Protein AF-F8VZC4-F1 (afdb_monomer_lite)

Structure (mmCIF, N/CA/C/O backbone):
data_AF-F8VZC4-F1
#
_entry.id   AF-F8VZC4-F1
#
loop_
_atom_site.group_PDB
_atom_site.id
_atom_site.type_symbol
_atom_site.label_atom_id
_atom_site.label_alt_id
_atom_site.label_comp_id
_atom_site.label_asym_id
_atom_site.label_entity_id
_atom_site.label_seq_id
_atom_site.pdbx_PDB_ins_code
_atom_site.Cartn_x
_atom_site.Cartn_y
_atom_site.Cartn_z
_atom_site.occupancy
_atom_site.B_iso_or_equiv
_atom_site.auth_seq_id
_atom_site.auth_comp_id
_atom_site.auth_asym_id
_atom_site.auth_atom_id
_atom_site.pdbx_PDB_model_num
ATOM 1 N N . MET A 1 1 ? -4.313 6.399 -4.080 1.00 71.44 1 MET A N 1
ATOM 2 C CA . MET A 1 1 ? -3.534 6.620 -2.835 1.00 71.44 1 MET A CA 1
ATOM 3 C C . MET A 1 1 ? -4.436 6.344 -1.630 1.00 71.44 1 MET A C 1
ATOM 5 O O . MET A 1 1 ? -4.923 7.281 -1.022 1.00 71.44 1 MET A O 1
ATOM 9 N N . HIS A 1 2 ? -4.710 5.074 -1.298 1.00 87.50 2 HIS A N 1
ATOM 10 C CA . HIS A 1 2 ? -5.772 4.744 -0.321 1.00 87.50 2 HIS A CA 1
ATOM 11 C C . HIS A 1 2 ? -5.407 5.179 1.106 1.00 87.50 2 HIS A C 1
ATOM 13 O O . HIS A 1 2 ? -6.259 5.636 1.854 1.00 87.50 2 HIS A O 1
ATOM 19 N N . TYR A 1 3 ? -4.126 5.064 1.472 1.00 90.94 3 TYR A N 1
ATOM 20 C CA . TYR A 1 3 ? -3.647 5.438 2.803 1.00 90.94 3 TYR A CA 1
ATOM 21 C C . TYR A 1 3 ? -3.696 6.951 3.055 1.00 90.94 3 TYR A C 1
ATOM 23 O O . TYR A 1 3 ? -4.104 7.369 4.131 1.00 90.94 3 TYR A O 1
ATOM 31 N N . LEU A 1 4 ? -3.312 7.771 2.071 1.00 92.69 4 LEU A N 1
ATOM 32 C CA . LEU A 1 4 ? -3.324 9.226 2.244 1.00 92.69 4 LEU A CA 1
ATOM 33 C C . LEU A 1 4 ? -4.744 9.780 2.327 1.00 92.69 4 LEU A C 1
ATOM 35 O O . LEU A 1 4 ? -5.008 10.597 3.196 1.00 92.69 4 LEU A O 1
ATOM 39 N N . ASP A 1 5 ? -5.653 9.284 1.485 1.00 93.00 5 ASP A N 1
ATOM 40 C CA . ASP A 1 5 ? -7.068 9.648 1.576 1.00 93.00 5 ASP A CA 1
ATOM 41 C C . ASP A 1 5 ? -7.674 9.218 2.924 1.00 93.00 5 ASP A C 1
ATOM 43 O O . ASP A 1 5 ? -8.381 9.993 3.563 1.00 93.00 5 ASP A O 1
ATOM 47 N N . PHE A 1 6 ? -7.342 8.014 3.409 1.00 91.19 6 PHE A N 1
ATOM 48 C CA . PHE A 1 6 ? -7.753 7.580 4.744 1.00 91.19 6 PHE A CA 1
ATOM 49 C C . PHE A 1 6 ? -7.259 8.550 5.825 1.00 91.19 6 PHE A C 1
ATOM 51 O O . PHE A 1 6 ? -8.034 8.936 6.696 1.00 91.19 6 PHE A O 1
ATOM 58 N N . CYS A 1 7 ? -5.991 8.952 5.767 1.00 93.94 7 CYS A N 1
ATOM 59 C CA . CYS A 1 7 ? -5.410 9.914 6.697 1.00 93.94 7 CYS A CA 1
ATOM 60 C C . CYS A 1 7 ? -6.133 11.266 6.658 1.00 93.94 7 CYS A C 1
ATOM 62 O O . CYS A 1 7 ? -6.496 11.779 7.710 1.00 93.94 7 CYS A O 1
ATOM 64 N N . GLU A 1 8 ? -6.413 11.793 5.467 1.00 94.75 8 GLU A N 1
ATOM 65 C CA . GLU A 1 8 ? -7.144 13.051 5.280 1.00 94.75 8 GLU A CA 1
ATOM 66 C C . GLU A 1 8 ? -8.571 12.982 5.847 1.00 94.75 8 GLU A C 1
ATOM 68 O O . GLU A 1 8 ? -8.963 13.834 6.640 1.00 94.75 8 GLU A O 1
ATOM 73 N N . LYS A 1 9 ? -9.329 11.922 5.534 1.00 93.56 9 LYS A N 1
ATOM 74 C CA . LYS A 1 9 ? -10.706 11.731 6.033 1.00 93.56 9 LYS A CA 1
ATOM 75 C C . LYS A 1 9 ? -10.797 11.548 7.550 1.00 93.56 9 LYS A C 1
ATOM 77 O O . LYS A 1 9 ? -11.857 11.787 8.119 1.00 93.56 9 LYS A O 1
ATOM 82 N N . ASN A 1 10 ? -9.723 11.089 8.190 1.00 93.75 10 ASN A N 1
ATOM 83 C CA . ASN A 1 10 ? -9.668 10.839 9.633 1.00 93.75 10 ASN A CA 1
ATOM 84 C C . ASN A 1 10 ? -8.838 11.896 10.382 1.00 93.75 10 ASN A C 1
ATOM 86 O O . ASN A 1 10 ? -8.439 11.639 11.516 1.00 93.75 10 ASN A O 1
ATOM 90 N N . ASP A 1 11 ? -8.528 13.033 9.746 1.00 94.62 11 ASP A N 1
ATOM 91 C CA . ASP A 1 11 ? -7.707 14.121 10.307 1.00 94.62 11 ASP A CA 1
ATOM 92 C C . ASP A 1 11 ? -6.413 13.616 10.981 1.00 94.62 11 ASP A C 1
ATOM 94 O O . ASP A 1 11 ? -6.015 14.008 12.076 1.00 94.62 11 ASP A O 1
ATOM 98 N N . THR A 1 12 ? -5.777 12.635 10.339 1.00 94.81 12 THR A N 1
ATOM 99 C CA . THR A 1 12 ? -4.601 11.936 10.856 1.00 94.81 12 THR A CA 1
ATOM 100 C C . THR A 1 12 ? -3.402 12.243 9.978 1.00 94.81 12 THR A C 1
ATOM 102 O O . THR A 1 12 ? -3.445 12.059 8.763 1.00 94.81 12 THR A O 1
ATOM 105 N N . GLN A 1 13 ? -2.278 12.633 10.581 1.00 95.56 13 GLN A N 1
ATOM 106 C CA . GLN A 1 13 ? -1.059 12.877 9.819 1.00 95.56 13 GLN A CA 1
ATOM 107 C C . GLN A 1 13 ? -0.503 11.561 9.236 1.00 95.56 13 GLN A C 1
ATOM 109 O O . GLN A 1 13 ? -0.228 10.621 9.991 1.00 95.56 13 GLN A O 1
ATOM 114 N N . PRO A 1 14 ? -0.303 11.463 7.908 1.00 95.38 14 PRO A N 1
ATOM 115 C CA . PRO A 1 14 ? 0.244 10.259 7.303 1.00 95.38 14 PRO A CA 1
ATOM 116 C C . PRO A 1 14 ? 1.706 10.068 7.702 1.00 95.38 14 PRO A C 1
ATOM 118 O O . PRO A 1 14 ? 2.512 11.000 7.680 1.00 95.38 14 PRO A O 1
ATOM 121 N N . VAL A 1 15 ? 2.074 8.827 8.016 1.00 96.31 15 VAL A N 1
ATOM 122 C CA . VAL A 1 15 ? 3.475 8.471 8.239 1.00 96.31 15 VAL A CA 1
ATOM 123 C C . VAL A 1 15 ? 4.205 8.306 6.907 1.00 96.31 15 VAL A C 1
ATOM 125 O O . VAL A 1 15 ? 3.606 8.048 5.862 1.00 96.31 15 VAL A O 1
ATOM 128 N N . ASN A 1 16 ? 5.534 8.409 6.939 1.00 95.94 16 ASN A N 1
ATOM 129 C CA . ASN A 1 16 ? 6.348 8.173 5.751 1.00 95.94 16 ASN A CA 1
ATOM 130 C C . ASN A 1 16 ? 6.269 6.706 5.270 1.00 95.94 16 ASN A C 1
ATOM 132 O O . ASN A 1 16 ? 5.867 5.797 6.001 1.00 95.94 16 ASN A O 1
ATOM 136 N N . ALA A 1 17 ? 6.721 6.461 4.037 1.00 93.12 17 ALA A N 1
ATOM 137 C CA . ALA A 1 17 ? 6.654 5.139 3.412 1.00 93.12 17 ALA A CA 1
ATOM 138 C C . ALA A 1 17 ? 7.385 4.037 4.205 1.00 93.12 17 ALA A C 1
ATOM 140 O O . ALA A 1 17 ? 6.922 2.896 4.245 1.00 93.12 17 ALA A O 1
ATOM 141 N N . ALA A 1 18 ? 8.505 4.363 4.861 1.00 95.44 18 ALA A N 1
ATOM 142 C CA . ALA A 1 18 ? 9.277 3.395 5.638 1.00 95.44 18 ALA A CA 1
ATOM 143 C C . ALA A 1 18 ? 8.537 2.976 6.918 1.00 95.44 18 ALA A C 1
ATOM 145 O O . ALA A 1 18 ? 8.442 1.785 7.220 1.00 95.44 18 ALA A O 1
ATOM 146 N N . SER A 1 19 ? 7.973 3.943 7.643 1.00 97.06 19 SER A N 1
ATOM 147 C CA . SER A 1 19 ? 7.150 3.707 8.830 1.00 97.06 19 SER A CA 1
ATOM 148 C C . SER A 1 19 ? 5.879 2.942 8.475 1.00 97.06 19 SER A C 1
ATOM 150 O O . SER A 1 19 ? 5.569 1.948 9.128 1.00 97.06 19 SER A O 1
ATOM 152 N N . PHE A 1 20 ? 5.201 3.318 7.387 1.00 95.38 20 PHE A N 1
ATOM 153 C CA . PHE A 1 20 ? 4.039 2.580 6.891 1.00 95.38 20 PHE A CA 1
ATOM 154 C C . PHE A 1 20 ? 4.393 1.120 6.567 1.00 95.38 20 PHE A C 1
ATOM 156 O O . PHE A 1 20 ? 3.672 0.199 6.948 1.00 95.38 20 PHE A O 1
ATOM 163 N N . GLY A 1 21 ? 5.549 0.893 5.934 1.00 95.00 21 GLY A N 1
ATOM 164 C CA . GLY A 1 21 ? 6.064 -0.445 5.644 1.00 95.00 21 GLY A CA 1
ATOM 165 C C . GLY A 1 21 ? 6.300 -1.310 6.888 1.00 95.00 21 GLY A C 1
ATOM 166 O O . GLY A 1 21 ? 6.139 -2.527 6.815 1.00 95.00 21 GLY A O 1
ATOM 167 N N . LYS A 1 22 ? 6.638 -0.713 8.039 1.00 96.12 22 LYS A N 1
ATOM 168 C CA . LYS A 1 22 ? 6.723 -1.439 9.319 1.00 96.12 22 LYS A CA 1
ATOM 169 C C . LYS A 1 22 ? 5.334 -1.802 9.846 1.00 96.12 22 LYS A C 1
ATOM 171 O O . LYS A 1 22 ? 5.107 -2.962 10.179 1.00 96.12 22 LYS A O 1
ATOM 176 N N . ILE A 1 23 ? 4.408 -0.841 9.858 1.00 95.38 23 ILE A N 1
ATOM 177 C CA . ILE A 1 23 ? 3.036 -1.026 10.363 1.00 95.38 23 ILE A CA 1
ATOM 178 C C . ILE A 1 23 ? 2.316 -2.132 9.585 1.00 95.38 23 ILE A C 1
ATOM 180 O O . ILE A 1 23 ? 1.763 -3.054 10.181 1.00 95.38 23 ILE A O 1
ATOM 184 N N . ILE A 1 24 ? 2.369 -2.099 8.249 1.00 94.88 24 ILE A N 1
ATOM 185 C CA . ILE A 1 24 ? 1.645 -3.077 7.427 1.00 94.88 24 ILE A CA 1
ATOM 186 C C . ILE A 1 24 ? 2.176 -4.506 7.613 1.00 94.88 24 ILE A C 1
ATOM 188 O O . ILE A 1 24 ? 1.400 -5.455 7.584 1.00 94.88 24 ILE A O 1
ATOM 192 N N . ARG A 1 25 ? 3.478 -4.678 7.871 1.00 95.06 25 ARG A N 1
ATOM 193 C CA . ARG A 1 25 ? 4.067 -5.997 8.159 1.00 95.06 25 ARG A CA 1
ATOM 194 C C . ARG A 1 25 ? 3.689 -6.521 9.540 1.00 95.06 25 ARG A C 1
ATOM 196 O O . ARG A 1 25 ? 3.528 -7.724 9.694 1.00 95.06 25 ARG A O 1
ATOM 203 N N . GLN A 1 26 ? 3.543 -5.635 10.525 1.00 96.06 26 GLN A N 1
ATOM 204 C CA . GLN A 1 26 ? 3.046 -6.013 11.849 1.00 96.06 26 GLN A CA 1
ATOM 205 C C . GLN A 1 26 ? 1.573 -6.434 11.786 1.00 96.06 26 GLN A C 1
ATOM 207 O O . GLN A 1 26 ? 1.198 -7.435 12.389 1.00 96.06 26 GLN A O 1
ATOM 212 N N . GLN A 1 27 ? 0.753 -5.710 11.017 1.00 95.62 27 GLN A N 1
ATOM 213 C CA . GLN A 1 27 ? -0.680 -5.984 10.908 1.00 95.62 27 GLN A CA 1
ATOM 214 C C . GLN A 1 27 ? -1.009 -7.196 10.022 1.00 95.62 27 GLN A C 1
ATOM 216 O O . GLN A 1 27 ? -2.010 -7.874 10.259 1.00 95.62 27 GLN A O 1
ATOM 221 N N . PHE A 1 28 ? -0.177 -7.481 9.015 1.00 96.00 28 PHE A N 1
ATOM 222 C CA . PHE A 1 28 ? -0.339 -8.607 8.094 1.00 96.00 28 PHE A CA 1
ATOM 223 C C . PHE A 1 28 ? 0.929 -9.477 8.089 1.00 96.00 28 PHE A C 1
ATOM 225 O O . PHE A 1 28 ? 1.761 -9.343 7.194 1.00 96.00 28 PHE A O 1
ATOM 232 N N . PRO A 1 29 ? 1.098 -10.404 9.051 1.00 94.38 29 PRO A N 1
ATOM 233 C CA . PRO A 1 29 ? 2.342 -11.169 9.202 1.00 94.38 29 PRO A CA 1
ATOM 234 C C . PRO A 1 29 ? 2.706 -12.053 8.000 1.00 94.38 29 PRO A C 1
ATOM 236 O O . PRO A 1 29 ? 3.875 -12.346 7.776 1.00 94.38 29 PRO A O 1
ATOM 239 N N . GLN A 1 30 ? 1.710 -12.472 7.213 1.00 94.62 30 GLN A N 1
ATOM 240 C CA . GLN A 1 3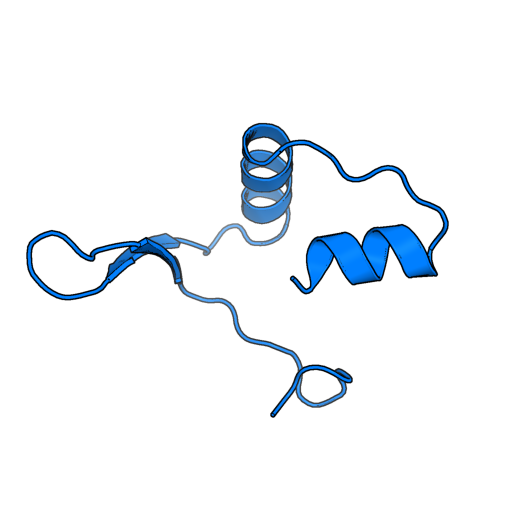0 ? 1.896 -13.316 6.023 1.00 94.62 30 GLN A CA 1
ATOM 241 C C . GLN A 1 30 ? 2.155 -12.504 4.740 1.00 94.62 30 GLN A C 1
ATOM 243 O O . GLN A 1 30 ? 2.321 -13.071 3.659 1.00 94.62 30 GLN A O 1
ATOM 248 N N . LEU A 1 31 ? 2.176 -11.172 4.836 1.00 96.00 31 LEU A N 1
ATOM 249 C CA . LEU A 1 31 ? 2.392 -10.285 3.701 1.00 96.00 31 LEU A CA 1
ATOM 250 C C . LEU A 1 31 ? 3.824 -10.407 3.179 1.00 96.00 31 LEU A C 1
ATOM 252 O O . LEU A 1 31 ? 4.812 -10.259 3.901 1.00 96.00 31 LEU A O 1
ATOM 256 N N . THR A 1 32 ? 3.931 -10.601 1.872 1.00 95.69 32 THR A N 1
ATOM 257 C CA . THR A 1 32 ? 5.207 -10.669 1.157 1.00 95.69 32 THR A CA 1
ATOM 258 C C . THR A 1 32 ? 5.365 -9.467 0.228 1.00 95.69 32 THR A C 1
ATOM 260 O O . THR A 1 32 ? 4.448 -8.665 0.039 1.00 95.69 32 THR A O 1
ATOM 263 N N . THR A 1 33 ? 6.562 -9.279 -0.328 1.00 95.31 33 THR A N 1
ATOM 264 C CA . THR A 1 33 ? 6.854 -8.174 -1.252 1.00 95.31 33 THR A CA 1
ATOM 265 C C . THR A 1 33 ? 7.345 -8.725 -2.576 1.00 95.31 33 THR A C 1
ATOM 267 O O . THR A 1 33 ? 8.236 -9.570 -2.608 1.00 95.31 33 TH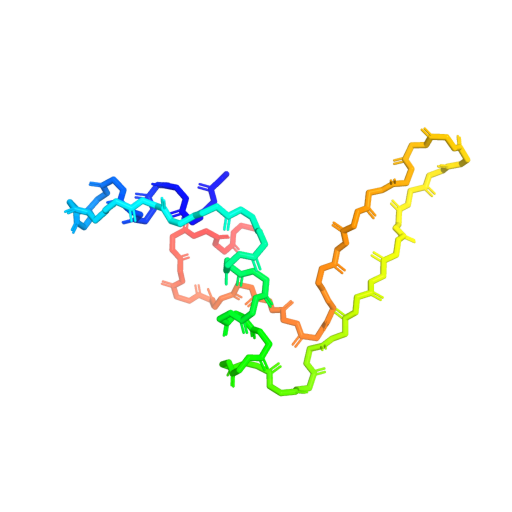R A O 1
ATOM 270 N N . ARG A 1 34 ? 6.779 -8.229 -3.677 1.00 96.38 34 ARG A N 1
ATOM 271 C CA . ARG A 1 34 ? 7.164 -8.601 -5.041 1.00 96.38 34 ARG A CA 1
ATOM 272 C C . ARG A 1 34 ? 7.499 -7.352 -5.844 1.00 96.38 34 ARG A C 1
ATOM 274 O O . ARG A 1 34 ? 6.926 -6.289 -5.614 1.00 96.38 34 ARG A O 1
ATOM 281 N N . ARG A 1 35 ? 8.420 -7.486 -6.799 1.00 97.06 35 ARG A N 1
ATOM 282 C CA . ARG A 1 35 ? 8.667 -6.465 -7.822 1.00 97.06 35 ARG A CA 1
ATOM 283 C C . ARG A 1 35 ? 8.014 -6.918 -9.118 1.00 97.06 35 ARG A C 1
ATOM 285 O O . ARG A 1 35 ? 8.381 -7.968 -9.636 1.00 97.06 35 ARG A O 1
ATOM 292 N N . LEU A 1 36 ? 7.031 -6.164 -9.597 1.00 97.00 36 LEU A N 1
ATOM 293 C CA . LEU A 1 36 ? 6.222 -6.516 -10.768 1.00 97.00 36 LEU A CA 1
ATOM 294 C C . LEU A 1 36 ? 6.306 -5.408 -11.817 1.00 97.00 36 LEU A C 1
ATOM 296 O O . LEU A 1 36 ? 6.405 -4.236 -11.461 1.00 97.00 36 LEU A O 1
ATOM 300 N N . GLY A 1 37 ? 6.270 -5.787 -13.094 1.00 96.69 37 GLY A N 1
ATOM 301 C CA . GLY A 1 37 ? 6.392 -4.887 -14.245 1.00 96.69 37 GLY A CA 1
ATOM 302 C C . GLY A 1 37 ? 7.520 -5.303 -15.190 1.00 96.69 37 GLY A C 1
ATOM 303 O O . GLY A 1 37 ? 8.372 -6.118 -14.834 1.00 96.69 37 GLY A O 1
ATOM 304 N N . THR A 1 38 ? 7.528 -4.742 -16.397 1.00 96.94 38 THR A N 1
ATOM 305 C CA . THR A 1 38 ? 8.549 -5.015 -17.420 1.00 96.94 38 THR A CA 1
ATOM 306 C C . THR A 1 38 ? 9.923 -4.468 -17.018 1.00 96.94 38 THR A C 1
ATOM 308 O O . THR A 1 38 ? 10.063 -3.703 -16.056 1.00 96.94 38 THR A O 1
ATOM 311 N N . ARG A 1 39 ? 10.972 -4.873 -17.746 1.00 95.50 39 ARG A N 1
ATOM 312 C CA . ARG A 1 39 ? 12.348 -4.408 -17.513 1.00 95.50 39 ARG A CA 1
ATOM 313 C C . ARG A 1 39 ? 12.392 -2.874 -17.492 1.00 95.50 39 ARG A C 1
ATOM 315 O O . ARG A 1 39 ? 11.989 -2.230 -18.451 1.00 95.50 39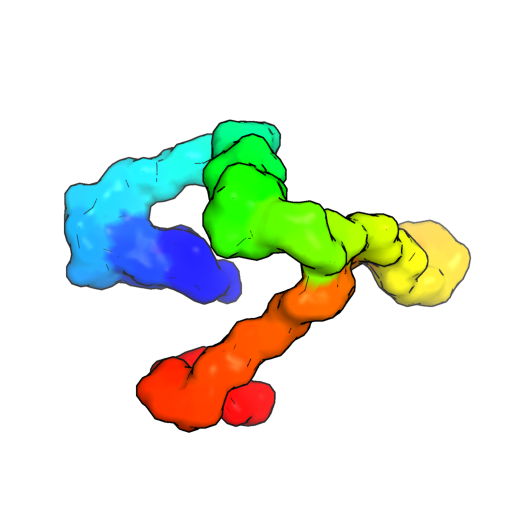 ARG A O 1
ATOM 322 N N . GLY A 1 40 ? 12.886 -2.304 -16.392 1.00 95.94 40 GLY A N 1
ATOM 323 C CA . GLY A 1 40 ? 12.981 -0.851 -16.194 1.00 95.94 40 GLY A CA 1
ATOM 324 C C . GLY A 1 40 ? 11.715 -0.173 -15.652 1.00 95.94 40 GLY A C 1
ATOM 325 O O . GLY A 1 40 ? 11.786 0.987 -15.273 1.00 95.94 40 GLY A O 1
ATOM 326 N N . GLN A 1 41 ? 10.587 -0.884 -15.551 1.00 95.38 41 GLN A N 1
ATOM 327 C CA . GLN A 1 41 ? 9.301 -0.350 -15.070 1.00 95.38 41 GLN A CA 1
ATOM 328 C C . GLN A 1 41 ? 8.769 -1.091 -13.834 1.00 95.38 41 GLN A C 1
ATOM 330 O O . GLN A 1 41 ? 7.609 -0.937 -13.451 1.00 95.38 41 GLN A O 1
ATOM 335 N N . SER A 1 42 ? 9.598 -1.923 -13.197 1.00 97.50 42 SER A N 1
ATOM 336 C CA . SER A 1 42 ? 9.159 -2.735 -12.065 1.00 97.50 42 SER A CA 1
ATOM 337 C C . SER A 1 42 ? 8.905 -1.892 -10.812 1.00 97.50 42 SER A C 1
ATOM 339 O O . SER A 1 42 ? 9.808 -1.207 -10.323 1.00 97.50 42 SER A O 1
ATOM 341 N N . LYS A 1 43 ? 7.710 -2.018 -10.234 1.00 96.00 43 LYS A N 1
ATOM 342 C CA . LYS A 1 43 ? 7.292 -1.369 -8.984 1.00 96.00 43 LYS A CA 1
ATOM 343 C C . LYS A 1 43 ? 7.223 -2.377 -7.843 1.00 96.00 43 LYS A C 1
ATOM 345 O O . LYS A 1 43 ? 7.151 -3.584 -8.072 1.00 96.00 43 LYS A O 1
ATOM 350 N N . TYR A 1 44 ? 7.271 -1.885 -6.609 1.00 95.69 44 TYR A N 1
ATOM 351 C CA . TYR A 1 44 ? 7.072 -2.710 -5.420 1.00 95.69 44 TYR A CA 1
ATOM 352 C C . TYR A 1 44 ? 5.583 -2.917 -5.159 1.00 95.69 44 TYR A C 1
ATOM 354 O O . TYR A 1 44 ? 4.812 -1.961 -5.161 1.00 95.69 44 TYR A O 1
ATOM 362 N N . HIS A 1 45 ? 5.205 -4.163 -4.898 1.00 95.81 45 HIS A N 1
ATOM 363 C CA . HIS A 1 45 ? 3.852 -4.565 -4.544 1.00 95.81 45 HIS A CA 1
ATOM 364 C C . HIS A 1 45 ? 3.874 -5.393 -3.266 1.00 95.81 45 HIS A C 1
ATOM 366 O O . HIS A 1 45 ? 4.751 -6.241 -3.067 1.00 95.81 45 HIS A O 1
ATOM 372 N N . TYR A 1 46 ? 2.875 -5.170 -2.423 1.00 96.00 46 TYR A N 1
ATOM 373 C CA . TYR A 1 46 ? 2.542 -6.088 -1.347 1.00 96.00 46 TYR A CA 1
ATOM 374 C C . TYR A 1 46 ? 1.711 -7.243 -1.904 1.00 96.00 46 TYR A C 1
ATOM 376 O O . TYR A 1 46 ? 0.820 -7.028 -2.722 1.00 96.00 46 TYR A O 1
ATOM 384 N N . TYR A 1 47 ? 2.033 -8.466 -1.491 1.00 96.06 47 TYR A N 1
ATOM 385 C CA . TYR A 1 47 ? 1.383 -9.691 -1.947 1.00 96.06 47 TYR A CA 1
ATOM 386 C C . TYR A 1 47 ? 0.824 -10.470 -0.753 1.00 96.06 47 TYR A C 1
ATOM 388 O O . TYR A 1 47 ? 1.442 -10.495 0.313 1.00 96.06 47 TYR A O 1
ATOM 396 N N . GLY A 1 48 ? -0.339 -11.097 -0.942 1.00 93.94 48 GLY A N 1
ATOM 397 C CA . GLY A 1 48 ? -1.101 -11.739 0.137 1.00 93.94 48 GLY A CA 1
ATOM 398 C C . GLY A 1 48 ? -2.085 -10.804 0.848 1.00 93.94 48 GLY A C 1
ATOM 399 O O . GLY A 1 48 ? -2.543 -11.123 1.939 1.00 93.94 48 GLY A O 1
ATOM 400 N N . ILE A 1 49 ? -2.403 -9.652 0.247 1.00 94.12 49 ILE A N 1
ATOM 401 C CA . ILE A 1 49 ? -3.453 -8.738 0.708 1.00 94.12 49 ILE A CA 1
ATOM 402 C C . ILE A 1 49 ? -4.323 -8.301 -0.470 1.00 94.12 49 ILE A C 1
ATOM 404 O O . ILE A 1 49 ? -3.839 -8.200 -1.598 1.00 94.12 49 ILE A O 1
ATOM 408 N N . ALA A 1 50 ? -5.593 -8.026 -0.190 1.00 92.94 50 ALA A N 1
ATOM 409 C CA . ALA A 1 50 ? -6.566 -7.509 -1.143 1.00 92.94 50 ALA A CA 1
ATOM 410 C C . ALA A 1 50 ? -7.464 -6.475 -0.454 1.00 92.94 50 ALA A C 1
ATOM 412 O O . ALA A 1 50 ? -7.528 -6.410 0.779 1.00 92.94 50 ALA A O 1
ATOM 413 N N . VA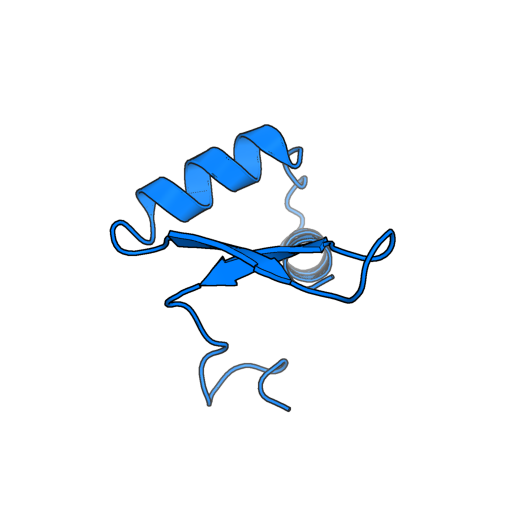L A 1 51 ? -8.143 -5.654 -1.251 1.00 92.88 51 VAL A N 1
ATOM 414 C CA . VAL A 1 51 ? -9.171 -4.750 -0.734 1.00 92.88 51 VAL A CA 1
ATOM 415 C C . VAL A 1 51 ? -10.373 -5.584 -0.275 1.00 92.88 51 VAL A C 1
ATOM 417 O O . VAL A 1 51 ? -10.704 -6.591 -0.894 1.00 92.88 51 VAL A O 1
ATOM 420 N N . LYS A 1 52 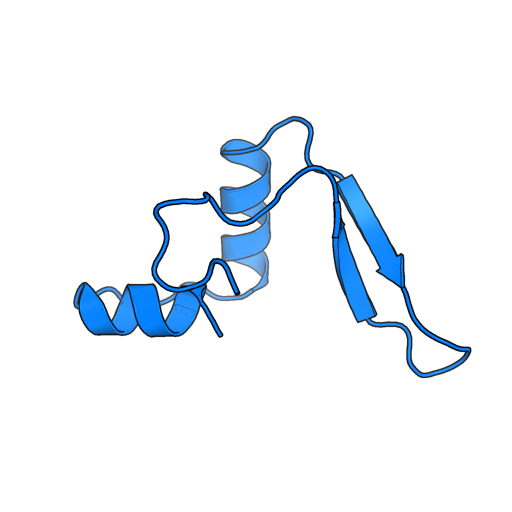? -11.002 -5.198 0.840 1.00 92.94 52 LYS A N 1
ATOM 421 C CA . LYS A 1 52 ? -12.227 -5.851 1.329 1.00 92.94 52 LYS A CA 1
ATOM 422 C C . LYS A 1 52 ? -13.403 -5.526 0.411 1.00 92.94 52 LYS A C 1
ATOM 424 O O . LYS A 1 52 ? -13.533 -4.370 0.031 1.00 92.94 52 LYS A O 1
ATOM 429 N N . GLU A 1 53 ? -14.301 -6.487 0.198 1.00 94.56 53 GLU A N 1
ATOM 430 C CA . GLU A 1 53 ? -15.497 -6.328 -0.653 1.00 94.56 53 GLU A CA 1
ATOM 431 C C . GLU A 1 53 ? -16.385 -5.149 -0.244 1.00 94.56 53 GLU A C 1
ATOM 433 O O . GLU A 1 53 ? -16.922 -4.423 -1.069 1.00 94.56 53 GLU A O 1
ATOM 438 N N . SER A 1 54 ? -16.487 -4.904 1.062 1.00 94.25 54 SER A N 1
ATOM 439 C CA . SER A 1 54 ? -17.271 -3.806 1.630 1.00 94.25 54 SER A CA 1
ATOM 440 C C . SER A 1 54 ? -16.584 -2.436 1.548 1.00 94.25 54 SER A C 1
ATOM 442 O O . SER A 1 54 ? -17.070 -1.466 2.129 1.00 94.25 54 SER A O 1
ATOM 444 N N . SER A 1 55 ? -15.384 -2.353 0.978 1.00 90.44 55 SER A N 1
ATOM 445 C CA . SER A 1 55 ? -14.620 -1.112 0.925 1.00 90.44 55 SER A CA 1
ATOM 446 C C . SER A 1 55 ? -15.082 -0.249 -0.241 1.00 90.44 55 SER A C 1
ATOM 448 O O . SER A 1 55 ? -15.298 -0.748 -1.336 1.00 90.44 55 SER A O 1
ATOM 450 N N . GLN A 1 56 ? -15.080 1.071 -0.046 1.00 88.44 56 GLN A N 1
ATOM 451 C CA . GLN A 1 56 ? -15.266 2.050 -1.127 1.00 88.44 56 GLN A CA 1
ATOM 452 C C . GLN A 1 56 ? -14.194 1.969 -2.241 1.00 88.44 56 GLN A C 1
ATOM 454 O O . GLN A 1 56 ? -14.284 2.697 -3.217 1.00 88.44 56 GLN A O 1
ATOM 459 N N . TYR A 1 57 ? -13.160 1.135 -2.068 1.00 87.12 57 TYR A N 1
ATOM 460 C CA . TYR A 1 57 ? -12.036 0.955 -2.993 1.00 87.12 57 TYR A CA 1
ATOM 461 C C . TYR A 1 57 ? -12.016 -0.416 -3.688 1.00 87.12 57 TYR A C 1
ATOM 463 O O . TYR A 1 57 ? -10.957 -0.825 -4.162 1.00 87.12 57 TYR A O 1
ATOM 471 N N . TYR A 1 58 ? -13.117 -1.171 -3.644 1.00 88.12 58 TYR A N 1
ATOM 472 C CA . TYR A 1 58 ? -13.185 -2.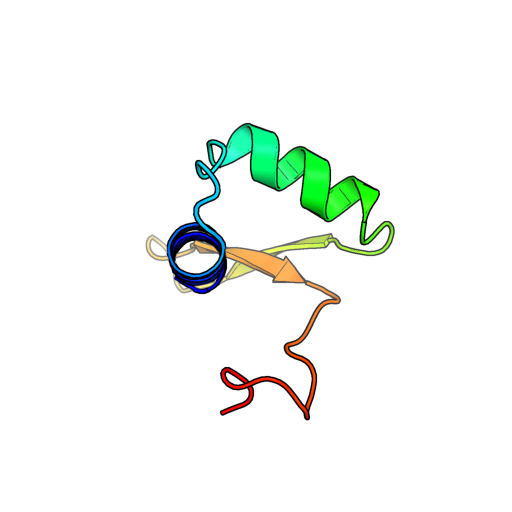567 -4.096 1.00 88.12 58 TYR A CA 1
ATOM 473 C C . TYR A 1 58 ? -13.457 -2.752 -5.608 1.00 88.12 58 TYR A C 1
ATOM 475 O O . TYR A 1 58 ? -13.877 -3.826 -6.016 1.00 88.12 58 TYR A O 1
ATOM 483 N N . ASP A 1 59 ? -13.227 -1.741 -6.447 1.00 71.12 59 ASP A N 1
ATOM 484 C CA . ASP A 1 59 ? -13.438 -1.874 -7.902 1.00 71.12 59 ASP A CA 1
ATOM 485 C C . ASP A 1 59 ? -12.564 -2.958 -8.569 1.00 71.12 59 ASP A C 1
ATOM 487 O O . ASP A 1 59 ? -11.363 -3.084 -8.210 1.00 71.12 59 ASP A O 1
#

Radius of gyration: 13.3 Å; chains: 1; bounding box: 30×27×29 Å

Foldseek 3Di:
DVQVVVCVVVVHDDDDPVVVVVVVCVVPVPWDWDFDDDVPPTDIDIPPDDDDPPDPPRD

InterPro domains:
  IPR003150 DNA-binding RFX-type winged-helix domain [PF02257] (2-52)
  IPR003150 DNA-binding RFX-type winged-helix domain [PS51526] (1-53)
  IPR036388 Winged helix-like DNA-binding domain superfamily [G3DSA:1.10.10.10] (1-53)
  IPR036390 Winged helix DNA-binding domain superfamily [SSF46785] (2-52)
  IPR039779 RFX-like DNA-binding protein [PTHR12619] (1-59)

pLDDT: mean 93.65, std 4.79, range [71.12, 97.5]

Secondary structure (DSSP, 8-state):
-HHHHHHHHTT-PPPPHHHHHHHHHHH-TT-EEEEESSTT--EEEEES----TTSTT--

Sequence (59 aa):
MHYLDFCEKNDTQPVNAASFGKIIRQQFPQLTTRRLGTRGQSKYHYYGIAVKESSQYYD

Organism: Homo sapiens (NCBI:txid9606)